Protein AF-A0A1Y3PNV9-F1 (afdb_monomer_lite)

Organism: NCBI:txid230954

InterPro domains:
  IPR009908 Methylamine utilisation protein, MauE [PF07291] (5-130)

pLDDT: mean 83.48, std 12.02, range [51.0, 96.56]

Sequence (138 aa):
MGDDMTLIALALKVILAVYYCKNAARKTRQIYQYYNTIVEYGVFAKKATYFSALLITLEYMIAITLVLHYHDVLYLLIGMLLHFIYLTMQVIGSGKSVNPSCNCFEHSLPKTISLKSILIQLILLFFLITLYGISIRL

Secondary structure (DSSP, 8-state):
-HHHHHHHHHHHHHHHHHHHHHHHHHHHHTHHHHHHHHHHT-TTGGGHHHHHHHHHHHHHHHHHHHHH-S-HHHHHHHHHHHHHHHHHHHHHHTT-----SS-TTTTTS-SS--HHHHHHHHHHHHHHHHHHHHHTT-

Radius of gyration: 15.72 Å; chains: 1; bounding box: 42×27×43 Å

Structure (mmCIF, N/CA/C/O backbone):
data_AF-A0A1Y3PNV9-F1
#
_entry.id   AF-A0A1Y3PNV9-F1
#
loop_
_atom_site.group_PDB
_atom_site.id
_atom_site.type_symbol
_atom_site.label_atom_id
_atom_site.label_alt_id
_atom_site.label_comp_id
_atom_site.label_asym_id
_atom_site.label_entity_id
_atom_site.label_seq_id
_atom_site.pdbx_PDB_ins_code
_atom_site.Cartn_x
_atom_site.Cartn_y
_atom_site.Cartn_z
_atom_site.occupancy
_atom_site.B_iso_or_equiv
_atom_site.auth_seq_id
_atom_site.auth_comp_id
_atom_site.auth_asym_id
_atom_site.auth_atom_id
_atom_site.pdbx_PDB_model_num
ATOM 1 N N . MET A 1 1 ? 21.764 3.720 -23.188 1.00 52.19 1 MET A N 1
ATOM 2 C CA . MET A 1 1 ? 20.967 4.555 -22.260 1.00 52.19 1 MET A CA 1
ATOM 3 C C . MET A 1 1 ? 19.556 3.999 -22.011 1.00 52.19 1 MET A C 1
ATOM 5 O O . MET A 1 1 ? 18.987 4.349 -20.989 1.00 52.19 1 MET A O 1
ATOM 9 N N . GLY A 1 2 ? 19.000 3.133 -22.881 1.00 61.34 2 GLY A N 1
ATOM 10 C CA . GLY A 1 2 ? 17.677 2.506 -22.680 1.00 61.34 2 GLY A CA 1
ATOM 11 C C . GLY A 1 2 ? 17.651 1.300 -21.723 1.00 61.34 2 GLY A C 1
ATOM 12 O O . GLY A 1 2 ? 16.712 1.166 -20.940 1.00 61.34 2 GLY A O 1
ATOM 13 N N . ASP A 1 3 ? 18.694 0.465 -21.707 1.00 67.19 3 ASP A N 1
ATOM 14 C CA . ASP A 1 3 ? 18.687 -0.778 -20.912 1.00 67.19 3 ASP A CA 1
ATOM 15 C C . ASP A 1 3 ? 18.785 -0.526 -19.398 1.00 67.19 3 ASP A C 1
ATOM 17 O O . ASP A 1 3 ? 18.034 -1.113 -18.618 1.00 67.19 3 ASP A O 1
ATOM 21 N N . ASP A 1 4 ? 19.632 0.420 -18.976 1.00 75.12 4 ASP A N 1
ATOM 22 C CA . ASP A 1 4 ? 19.800 0.775 -17.558 1.00 75.12 4 ASP A CA 1
ATOM 23 C C . ASP A 1 4 ? 18.506 1.337 -16.951 1.00 75.12 4 ASP A C 1
ATOM 25 O O . ASP A 1 4 ? 18.124 1.001 -15.830 1.00 75.12 4 ASP A O 1
ATOM 29 N N . MET A 1 5 ? 17.789 2.170 -17.712 1.00 77.06 5 MET A N 1
ATOM 30 C CA . MET A 1 5 ? 16.532 2.776 -17.271 1.00 77.06 5 MET A CA 1
ATOM 31 C C . MET A 1 5 ? 15.416 1.731 -17.142 1.00 77.06 5 MET A C 1
ATOM 33 O O . MET A 1 5 ? 14.609 1.797 -16.213 1.00 77.06 5 MET A O 1
ATOM 37 N N . THR A 1 6 ? 15.424 0.720 -18.012 1.00 82.31 6 THR A N 1
ATOM 38 C CA . THR A 1 6 ? 14.501 -0.422 -17.954 1.00 82.31 6 THR A CA 1
ATOM 39 C C . THR A 1 6 ? 14.774 -1.296 -16.726 1.00 82.31 6 THR A C 1
ATOM 41 O O . THR A 1 6 ? 13.844 -1.660 -16.002 1.00 82.31 6 THR A O 1
ATOM 44 N N . LEU A 1 7 ? 16.049 -1.571 -16.429 1.00 85.50 7 LEU A N 1
ATOM 45 C CA . LEU A 1 7 ? 16.473 -2.308 -15.233 1.00 85.50 7 LEU A CA 1
ATOM 46 C C . LEU A 1 7 ? 16.069 -1.593 -13.937 1.00 85.50 7 LEU A C 1
ATOM 48 O O . LEU A 1 7 ? 15.532 -2.228 -13.026 1.00 85.50 7 LEU A O 1
ATOM 52 N N . ILE A 1 8 ? 16.270 -0.274 -13.863 1.00 87.25 8 ILE A N 1
ATOM 53 C CA . ILE A 1 8 ? 15.865 0.538 -12.705 1.00 87.25 8 ILE A CA 1
ATOM 54 C C . ILE A 1 8 ? 14.342 0.505 -12.524 1.00 87.25 8 ILE A C 1
ATOM 56 O O . ILE A 1 8 ? 13.859 0.307 -11.405 1.00 87.25 8 ILE A O 1
ATOM 60 N N . ALA A 1 9 ? 13.576 0.659 -13.608 1.00 87.44 9 ALA A N 1
ATOM 61 C CA . ALA A 1 9 ? 12.116 0.615 -13.559 1.00 87.44 9 ALA A CA 1
ATOM 62 C C . ALA A 1 9 ? 11.602 -0.752 -13.085 1.00 87.44 9 ALA A C 1
ATOM 64 O O . ALA A 1 9 ? 10.716 -0.816 -12.230 1.00 87.44 9 ALA A O 1
ATOM 65 N N . LEU A 1 10 ? 12.192 -1.842 -13.583 1.00 88.81 10 LEU A N 1
ATOM 66 C CA . LEU A 1 10 ? 11.848 -3.201 -13.173 1.00 88.81 10 LEU A CA 1
ATOM 67 C C . LEU A 1 10 ? 12.166 -3.440 -11.692 1.00 88.81 10 LEU A C 1
ATOM 69 O O . LEU A 1 10 ? 11.317 -3.943 -10.953 1.00 88.81 10 LEU A O 1
ATOM 73 N N . ALA A 1 11 ? 13.354 -3.039 -11.234 1.00 90.25 11 ALA A N 1
ATOM 74 C CA . ALA A 1 11 ? 13.736 -3.154 -9.830 1.00 90.25 11 ALA A CA 1
ATOM 75 C C . ALA A 1 11 ? 12.757 -2.389 -8.925 1.00 90.25 11 ALA A C 1
ATOM 77 O O . ALA A 1 11 ? 12.291 -2.924 -7.916 1.00 90.25 11 ALA A O 1
ATOM 78 N N . LEU A 1 12 ? 12.376 -1.170 -9.317 1.00 91.06 12 LEU A N 1
ATOM 79 C CA . LEU A 1 12 ? 11.409 -0.366 -8.575 1.00 91.06 12 LEU A CA 1
ATOM 80 C C . LEU A 1 12 ? 10.008 -1.003 -8.567 1.00 91.06 12 LEU A C 1
ATOM 82 O O . LEU A 1 12 ? 9.383 -1.051 -7.504 1.00 91.06 12 LEU A O 1
ATOM 86 N N . LYS A 1 13 ? 9.539 -1.553 -9.701 1.00 91.81 13 LYS A N 1
ATOM 87 C CA . LYS A 1 13 ? 8.279 -2.323 -9.788 1.00 91.81 13 LYS A CA 1
ATOM 88 C C . LYS A 1 13 ? 8.270 -3.473 -8.785 1.00 91.81 13 LYS A C 1
ATOM 90 O O . LYS A 1 13 ? 7.313 -3.608 -8.025 1.00 91.81 13 LYS A O 1
ATOM 95 N N . VAL A 1 14 ? 9.347 -4.257 -8.735 1.00 92.75 14 VAL A N 1
ATOM 96 C CA . VAL A 1 14 ? 9.475 -5.397 -7.814 1.00 92.75 14 VAL A CA 1
ATOM 97 C C . VAL A 1 14 ? 9.482 -4.934 -6.356 1.00 92.75 14 VAL A C 1
ATOM 99 O O . VAL A 1 14 ? 8.745 -5.489 -5.540 1.00 92.75 14 VAL A O 1
ATOM 102 N N . ILE A 1 15 ? 10.254 -3.897 -6.018 1.00 94.00 15 ILE A N 1
ATOM 103 C CA . ILE A 1 15 ? 10.320 -3.358 -4.649 1.00 94.00 15 ILE A CA 1
ATOM 104 C C . ILE A 1 15 ? 8.939 -2.882 -4.184 1.00 94.00 15 ILE A C 1
ATOM 106 O O . ILE A 1 15 ? 8.504 -3.235 -3.083 1.00 94.00 15 ILE A O 1
ATOM 110 N N . LEU A 1 16 ? 8.227 -2.123 -5.020 1.00 94.31 16 LEU A N 1
ATOM 111 C CA . LEU A 1 16 ? 6.883 -1.645 -4.701 1.00 94.31 16 LEU A CA 1
ATOM 112 C C . LEU A 1 16 ? 5.881 -2.799 -4.606 1.00 94.31 16 LEU A C 1
ATOM 114 O O . LEU A 1 16 ? 5.103 -2.848 -3.655 1.00 94.31 16 LEU A O 1
ATOM 118 N N . ALA A 1 17 ? 5.921 -3.765 -5.525 1.00 94.56 17 ALA A N 1
ATOM 119 C CA . ALA A 1 17 ? 5.034 -4.924 -5.481 1.00 94.56 17 ALA A CA 1
ATOM 120 C C . ALA A 1 17 ? 5.220 -5.729 -4.185 1.00 94.56 17 ALA A C 1
ATOM 122 O O . ALA A 1 17 ? 4.241 -6.070 -3.515 1.00 94.56 17 ALA A O 1
ATOM 123 N N . VAL A 1 18 ? 6.471 -5.966 -3.779 1.00 95.19 18 VAL A N 1
ATOM 124 C CA . VAL A 1 18 ? 6.796 -6.617 -2.502 1.00 95.19 18 VAL A CA 1
ATOM 125 C C . VAL A 1 18 ? 6.305 -5.779 -1.323 1.00 95.19 18 VAL A C 1
ATOM 127 O O . VAL A 1 18 ? 5.734 -6.338 -0.385 1.00 95.19 18 VAL A O 1
ATOM 130 N N . TYR A 1 19 ? 6.475 -4.454 -1.363 1.00 94.25 19 TYR A N 1
ATOM 131 C CA . TYR A 1 19 ? 5.983 -3.553 -0.322 1.00 94.25 19 TYR A CA 1
ATOM 132 C C . TYR A 1 19 ? 4.463 -3.673 -0.131 1.00 94.25 19 TYR A C 1
ATOM 134 O O . TYR A 1 19 ? 4.011 -3.967 0.982 1.00 94.25 19 TYR A O 1
ATOM 142 N N . TYR A 1 20 ? 3.675 -3.509 -1.201 1.00 94.69 20 TYR A N 1
ATOM 143 C CA . TYR A 1 20 ? 2.212 -3.584 -1.126 1.00 94.69 20 TYR A CA 1
ATOM 144 C C . TYR A 1 20 ? 1.736 -4.984 -0.739 1.00 94.69 20 TYR A C 1
ATOM 146 O O . TYR A 1 20 ? 0.886 -5.116 0.140 1.00 94.69 20 TYR A O 1
ATOM 154 N N . CYS A 1 21 ? 2.334 -6.036 -1.305 1.00 94.94 21 CYS A N 1
ATOM 155 C CA . CYS A 1 21 ? 1.989 -7.416 -0.969 1.00 94.94 21 CYS A CA 1
ATOM 156 C C . CYS A 1 21 ? 2.282 -7.732 0.506 1.00 94.94 21 CYS A C 1
ATOM 158 O O . CYS A 1 21 ? 1.438 -8.296 1.206 1.00 94.94 21 CYS A O 1
ATOM 160 N N . LYS A 1 22 ? 3.444 -7.313 1.026 1.00 93.25 22 LYS A N 1
ATOM 161 C CA . LYS A 1 22 ? 3.805 -7.500 2.439 1.00 93.25 22 LYS A CA 1
ATOM 162 C C . LYS A 1 22 ? 2.866 -6.725 3.364 1.00 93.25 22 LYS A C 1
ATOM 164 O O . LYS A 1 22 ? 2.480 -7.252 4.411 1.00 93.25 22 LYS A O 1
ATOM 169 N N . ASN A 1 23 ? 2.479 -5.503 2.993 1.00 91.06 23 ASN A N 1
ATOM 170 C CA . ASN A 1 23 ? 1.540 -4.709 3.785 1.00 91.06 23 ASN A CA 1
ATOM 171 C C . ASN A 1 23 ? 0.138 -5.341 3.806 1.00 91.06 23 ASN A C 1
ATOM 173 O O . ASN A 1 23 ? -0.429 -5.522 4.888 1.00 91.06 23 ASN A O 1
ATOM 177 N N . ALA A 1 24 ? -0.365 -5.765 2.645 1.00 93.44 24 ALA A N 1
ATOM 178 C CA . ALA A 1 24 ? -1.654 -6.436 2.506 1.00 93.44 24 ALA A CA 1
ATOM 179 C C . ALA A 1 24 ? -1.684 -7.775 3.259 1.00 93.44 24 ALA A C 1
ATOM 181 O O . ALA A 1 24 ? -2.627 -8.060 4.002 1.00 93.44 24 ALA A O 1
ATOM 182 N N . ALA A 1 25 ? -0.613 -8.569 3.162 1.00 93.88 25 ALA A N 1
ATOM 183 C CA . ALA A 1 25 ? -0.475 -9.828 3.890 1.00 93.88 25 ALA A CA 1
ATOM 184 C C . ALA A 1 25 ? -0.465 -9.617 5.408 1.00 93.88 25 ALA A C 1
ATOM 186 O O . ALA A 1 25 ? -1.110 -10.374 6.137 1.00 93.88 25 ALA A O 1
ATOM 187 N N . ARG A 1 26 ? 0.213 -8.571 5.902 1.00 91.12 26 ARG A N 1
ATOM 188 C CA . ARG A 1 26 ? 0.178 -8.211 7.328 1.00 91.12 26 ARG A CA 1
ATOM 189 C C . ARG A 1 26 ? -1.244 -7.870 7.777 1.00 91.12 26 ARG A C 1
ATOM 191 O O . ARG A 1 26 ? -1.695 -8.410 8.784 1.00 91.12 26 ARG A O 1
ATOM 198 N N . LYS A 1 27 ? -1.961 -7.035 7.019 1.00 91.31 27 LYS A N 1
ATOM 199 C CA . LYS A 1 27 ? -3.359 -6.668 7.314 1.00 91.31 27 LYS A CA 1
ATOM 200 C C . LYS A 1 27 ? -4.297 -7.867 7.276 1.00 91.31 27 LYS A C 1
ATOM 202 O O . LYS A 1 27 ? -5.156 -7.981 8.137 1.00 91.31 27 LYS A O 1
ATOM 207 N N . THR A 1 28 ? -4.090 -8.787 6.340 1.00 92.75 28 THR A N 1
ATOM 208 C CA . THR A 1 28 ? -4.881 -10.020 6.228 1.00 92.75 28 THR A CA 1
ATOM 209 C C . THR A 1 28 ? -4.645 -10.946 7.422 1.00 92.75 28 THR A C 1
ATOM 211 O O . THR A 1 28 ? -5.598 -11.432 8.024 1.00 92.75 28 THR A O 1
ATOM 214 N N . ARG A 1 29 ? -3.383 -11.149 7.832 1.00 91.56 29 ARG A N 1
ATOM 215 C CA . ARG A 1 29 ? -3.040 -11.963 9.017 1.00 91.56 29 ARG A CA 1
ATOM 216 C C . ARG A 1 29 ? -3.586 -11.373 10.317 1.00 91.56 29 ARG A C 1
ATOM 218 O O . ARG A 1 29 ? -3.893 -12.113 11.242 1.00 91.56 29 ARG A O 1
ATOM 225 N N . GLN A 1 30 ? -3.694 -10.051 10.387 1.00 89.12 30 GLN A N 1
ATOM 226 C CA . GLN A 1 30 ? -4.162 -9.308 11.556 1.00 89.12 30 GLN A CA 1
ATOM 227 C C . GLN A 1 30 ? -5.493 -8.597 11.271 1.00 89.12 30 GLN A C 1
ATOM 229 O O . GLN A 1 30 ? -5.706 -7.460 11.698 1.00 89.12 30 GLN A O 1
ATOM 234 N N . ILE A 1 31 ? -6.404 -9.264 10.551 1.00 89.00 31 ILE A N 1
ATOM 235 C CA . ILE A 1 31 ? -7.627 -8.639 10.024 1.00 89.00 31 ILE A CA 1
ATOM 236 C C . ILE A 1 31 ? -8.512 -8.037 11.115 1.00 89.00 31 ILE A C 1
ATOM 238 O O . ILE A 1 31 ? -9.041 -6.944 10.939 1.00 89.00 31 ILE A O 1
ATOM 242 N N . TYR A 1 32 ? -8.614 -8.698 12.269 1.00 87.81 32 TYR A N 1
ATOM 243 C CA . TYR A 1 32 ? -9.390 -8.205 13.407 1.00 87.81 32 TYR A CA 1
ATOM 244 C C . TYR A 1 32 ? -8.824 -6.889 13.965 1.00 87.81 32 TYR A C 1
ATOM 246 O O . TYR A 1 32 ? -9.561 -5.936 14.210 1.00 87.81 32 TYR A O 1
ATOM 254 N N . GLN A 1 33 ? -7.498 -6.798 14.102 1.00 85.38 33 GLN A N 1
ATOM 255 C CA . GLN A 1 33 ? -6.822 -5.584 14.571 1.00 85.38 33 GLN A CA 1
ATOM 256 C C . GLN A 1 33 ? -6.935 -4.458 13.538 1.00 85.38 33 GLN A C 1
ATOM 258 O O . GLN A 1 33 ? -7.141 -3.298 13.899 1.00 85.38 33 GLN A O 1
ATOM 263 N N . TYR A 1 34 ? -6.833 -4.796 12.250 1.00 87.81 34 TYR A N 1
ATOM 264 C CA . TYR A 1 34 ? -7.011 -3.835 11.168 1.00 87.81 34 TYR A CA 1
ATOM 265 C C . TYR A 1 34 ? -8.437 -3.276 11.142 1.00 87.81 34 TYR A C 1
ATOM 267 O O . TYR A 1 34 ? -8.614 -2.061 11.101 1.00 87.81 34 TYR A O 1
ATOM 275 N N . TYR A 1 35 ? -9.443 -4.145 11.255 1.00 88.81 35 TYR A N 1
ATOM 276 C CA . TYR A 1 35 ? -10.848 -3.763 11.379 1.00 88.81 35 TYR A CA 1
ATOM 277 C C . TYR A 1 35 ? -11.082 -2.811 12.557 1.00 88.81 35 TYR A C 1
ATOM 279 O O . TYR A 1 35 ? -11.632 -1.728 12.355 1.00 88.81 35 TYR A O 1
ATOM 287 N N . ASN A 1 36 ? -10.596 -3.152 13.755 1.00 85.56 36 ASN A N 1
ATOM 288 C CA . ASN A 1 36 ? -10.741 -2.290 14.933 1.00 85.56 36 ASN A CA 1
ATOM 289 C C . ASN A 1 36 ? -10.084 -0.923 14.719 1.00 85.56 36 ASN A C 1
ATOM 291 O O . ASN A 1 36 ? -10.678 0.099 15.046 1.00 85.56 36 ASN A O 1
ATOM 295 N N . THR A 1 37 ? -8.915 -0.889 14.073 1.00 83.62 37 THR A N 1
ATOM 296 C CA . THR A 1 37 ? -8.249 0.374 13.724 1.00 83.62 37 THR A CA 1
ATOM 297 C C . THR A 1 37 ? -9.133 1.222 12.799 1.00 83.62 37 THR A C 1
ATOM 299 O O . THR A 1 37 ? -9.282 2.419 13.023 1.00 83.62 37 THR A O 1
ATOM 302 N N . ILE A 1 38 ? -9.780 0.628 11.789 1.00 86.00 38 ILE A N 1
ATOM 303 C CA . ILE A 1 38 ? -10.708 1.364 10.908 1.00 86.00 38 ILE A CA 1
ATOM 304 C C . ILE A 1 38 ? -11.930 1.885 11.675 1.00 86.00 38 ILE A C 1
ATOM 306 O O . ILE A 1 38 ? -12.367 3.013 11.428 1.00 86.00 38 ILE A O 1
ATOM 310 N N . VAL A 1 39 ? -12.475 1.093 12.601 1.00 86.56 39 VAL A N 1
ATOM 311 C CA . VAL A 1 39 ? -13.594 1.513 13.458 1.00 86.56 39 VAL A CA 1
ATOM 312 C C . VAL A 1 39 ? -13.200 2.711 14.321 1.00 86.56 39 VAL A C 1
ATOM 314 O O . VAL A 1 39 ? -13.940 3.694 14.356 1.00 86.56 39 VAL A O 1
ATOM 317 N N . GLU A 1 40 ? -12.029 2.671 14.956 1.00 80.06 40 GLU A N 1
ATOM 318 C CA . GLU A 1 40 ? -11.526 3.747 15.821 1.00 80.06 40 GLU A CA 1
ATOM 319 C C . GLU A 1 40 ? -11.260 5.054 15.057 1.00 80.06 40 GLU A C 1
ATOM 321 O O . GLU A 1 40 ? -11.495 6.142 15.585 1.00 80.06 40 GLU A O 1
ATOM 326 N N . TYR A 1 41 ? -10.857 4.973 13.784 1.00 77.12 41 TYR A N 1
ATOM 327 C CA . TYR A 1 41 ? -10.744 6.144 12.905 1.00 77.12 41 TYR A CA 1
ATOM 328 C C . TYR A 1 41 ? -12.108 6.810 12.610 1.00 77.12 41 TYR A C 1
ATOM 330 O O . TYR A 1 41 ? -12.159 7.962 12.176 1.00 77.12 41 TYR A O 1
ATOM 338 N N . GLY A 1 42 ? -13.231 6.127 12.856 1.00 72.56 42 GLY A N 1
ATOM 339 C CA . GLY A 1 42 ? -14.582 6.701 12.909 1.00 72.56 42 GLY A CA 1
ATOM 340 C C . GLY A 1 42 ? -15.236 7.051 11.566 1.00 72.56 42 GLY A C 1
ATOM 341 O O . GLY A 1 42 ? -16.460 7.129 11.503 1.00 72.56 42 GLY A O 1
ATOM 342 N N . VAL A 1 43 ? -14.470 7.204 10.479 1.00 68.00 43 VAL A N 1
ATOM 343 C CA . VAL A 1 43 ? -14.989 7.628 9.158 1.00 68.00 43 VAL A CA 1
ATOM 344 C C . VAL A 1 43 ? -15.948 6.596 8.547 1.00 68.00 43 VAL A C 1
ATOM 346 O O . VAL A 1 43 ? -16.895 6.956 7.853 1.00 68.00 43 VAL A O 1
ATOM 349 N N . PHE A 1 44 ? -15.753 5.307 8.852 1.00 76.31 44 PHE A N 1
ATOM 350 C CA . PHE A 1 44 ? -16.529 4.207 8.266 1.00 76.31 44 PHE A CA 1
ATOM 351 C C . PHE A 1 44 ? -16.928 3.126 9.276 1.00 76.31 44 PHE A C 1
ATOM 353 O O . PHE A 1 44 ? -17.108 1.976 8.888 1.00 76.31 44 PHE A O 1
ATOM 360 N N . ALA A 1 45 ? -17.115 3.467 10.556 1.00 76.19 45 ALA A N 1
ATOM 361 C CA . ALA A 1 45 ? -17.354 2.486 11.626 1.00 76.19 45 ALA A CA 1
ATOM 362 C C . ALA A 1 45 ? -18.464 1.457 11.302 1.00 76.19 45 ALA A C 1
ATOM 364 O O . ALA A 1 45 ? -18.270 0.261 11.492 1.00 76.19 45 ALA A O 1
ATOM 365 N N . LYS A 1 46 ? -19.591 1.890 10.714 1.00 82.50 46 LYS A N 1
ATOM 366 C CA . LYS A 1 46 ? -20.711 0.999 10.330 1.00 82.50 46 LYS A CA 1
ATOM 367 C C . LYS A 1 46 ? -20.411 0.065 9.149 1.00 82.50 46 LYS A C 1
ATOM 369 O O . LYS A 1 46 ? -21.113 -0.922 8.963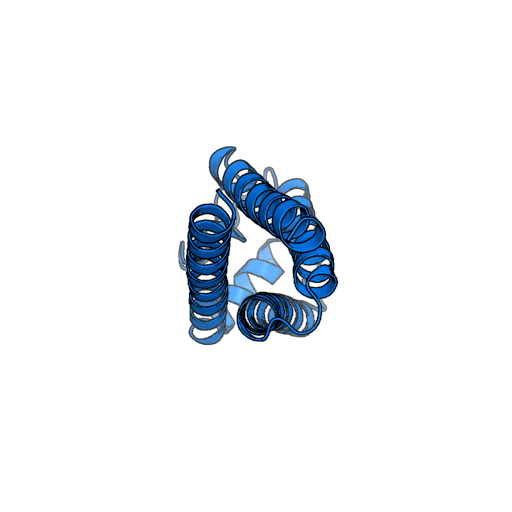 1.00 82.50 46 LYS A O 1
ATOM 374 N N . LYS A 1 47 ? -19.416 0.391 8.321 1.00 87.94 47 LYS A N 1
ATOM 375 C CA . LYS A 1 47 ? -19.023 -0.369 7.120 1.00 87.94 47 LYS A CA 1
ATOM 376 C C . LYS A 1 47 ? -17.568 -0.839 7.189 1.00 87.94 47 LYS A C 1
ATOM 378 O O . LYS A 1 47 ? -16.991 -1.183 6.158 1.00 87.94 47 LYS A O 1
ATOM 383 N N . ALA A 1 48 ? -16.979 -0.867 8.385 1.00 86.31 48 ALA A N 1
ATOM 384 C CA . ALA A 1 48 ? -15.554 -1.106 8.566 1.00 86.31 48 ALA A CA 1
ATOM 385 C C . ALA A 1 48 ? -15.118 -2.465 8.005 1.00 86.31 48 ALA A C 1
ATOM 387 O O . ALA A 1 48 ? -14.049 -2.543 7.422 1.00 86.31 48 ALA A O 1
ATOM 388 N N . THR A 1 49 ? -15.965 -3.500 8.051 1.00 89.00 49 THR A N 1
ATOM 389 C CA . THR A 1 49 ? -15.667 -4.819 7.463 1.00 89.00 49 THR A CA 1
ATOM 390 C C . THR A 1 49 ? -15.425 -4.736 5.955 1.00 89.00 49 THR A C 1
ATOM 392 O O . THR A 1 49 ? -14.379 -5.162 5.468 1.00 89.00 49 THR A O 1
ATOM 395 N N . TYR A 1 50 ? -16.366 -4.137 5.218 1.00 89.88 50 TYR A N 1
ATOM 396 C CA . TYR A 1 50 ? -16.253 -3.959 3.769 1.00 89.88 50 TYR A CA 1
ATOM 397 C C . TYR A 1 50 ? -15.093 -3.038 3.413 1.00 89.88 50 TYR A C 1
ATOM 399 O O . TYR A 1 50 ? -14.380 -3.283 2.446 1.00 89.88 50 TYR A O 1
ATOM 407 N N . PHE A 1 51 ? -14.883 -1.996 4.214 1.00 90.50 51 PHE A N 1
ATOM 408 C CA . PHE A 1 51 ? -13.822 -1.030 3.983 1.00 90.50 51 PHE A CA 1
ATOM 409 C C . PHE A 1 51 ? -12.432 -1.633 4.226 1.00 90.50 51 PHE A C 1
ATOM 411 O O . PHE A 1 51 ? -11.531 -1.446 3.414 1.00 90.50 51 PHE A O 1
ATOM 418 N N . SER A 1 52 ? -12.264 -2.429 5.286 1.00 90.19 52 SER A N 1
ATOM 419 C CA . SER A 1 52 ? -11.040 -3.190 5.548 1.00 90.19 52 SER A CA 1
ATOM 420 C C . SER A 1 52 ? -10.723 -4.145 4.405 1.00 90.19 52 SER A C 1
ATOM 422 O O . SER A 1 52 ? -9.593 -4.151 3.919 1.00 90.19 52 SER A O 1
ATOM 424 N N . ALA A 1 53 ? -11.714 -4.923 3.958 1.00 93.06 53 ALA A N 1
ATOM 425 C CA . ALA A 1 53 ? -11.543 -5.847 2.843 1.00 93.06 53 ALA A CA 1
ATOM 426 C C . ALA A 1 53 ? -11.160 -5.099 1.558 1.00 93.06 53 ALA A C 1
ATOM 428 O O . ALA A 1 53 ? -10.151 -5.434 0.946 1.00 93.06 53 ALA A O 1
ATOM 429 N N . LEU A 1 54 ? -11.891 -4.033 1.214 1.00 94.06 54 LEU A N 1
ATOM 430 C CA . LEU A 1 54 ? -11.622 -3.206 0.038 1.00 94.06 54 LEU A CA 1
ATOM 431 C C . LEU A 1 54 ? -10.186 -2.670 0.037 1.00 94.06 54 LEU A C 1
ATOM 433 O O . LEU A 1 54 ? -9.483 -2.827 -0.955 1.00 94.06 54 LEU A O 1
ATOM 437 N N . LEU A 1 55 ? -9.723 -2.078 1.140 1.00 93.50 55 LEU A N 1
ATOM 438 C CA . LEU A 1 55 ? -8.375 -1.506 1.210 1.00 93.50 55 LEU A CA 1
ATOM 439 C C . LEU A 1 55 ? -7.273 -2.559 1.055 1.00 93.50 55 LEU A C 1
ATOM 441 O O . LEU A 1 55 ? -6.276 -2.304 0.383 1.00 93.50 55 LEU A O 1
ATOM 445 N N . ILE A 1 56 ? -7.457 -3.745 1.639 1.00 94.81 56 ILE A N 1
ATOM 446 C CA . ILE A 1 56 ? -6.528 -4.870 1.463 1.00 94.81 56 ILE A CA 1
ATOM 447 C C . ILE A 1 56 ? -6.533 -5.342 0.006 1.00 94.81 56 ILE A C 1
ATOM 449 O O . ILE A 1 56 ? -5.470 -5.573 -0.571 1.00 94.81 56 ILE A O 1
ATOM 453 N N . THR A 1 57 ? -7.713 -5.460 -0.606 1.00 96.56 57 THR A N 1
ATOM 454 C CA . THR A 1 57 ? -7.844 -5.853 -2.011 1.00 96.56 57 THR A CA 1
ATOM 455 C C . THR A 1 57 ? -7.158 -4.852 -2.933 1.00 96.56 57 THR A C 1
ATOM 457 O O . THR A 1 57 ? -6.412 -5.276 -3.811 1.00 96.56 57 THR A O 1
ATOM 460 N N . LEU A 1 58 ? -7.333 -3.545 -2.716 1.00 95.81 58 LEU A N 1
ATOM 461 C CA . LEU A 1 58 ? -6.659 -2.513 -3.509 1.00 95.81 58 LEU A CA 1
ATOM 462 C C . LEU A 1 58 ? -5.128 -2.630 -3.408 1.00 95.81 58 LEU A C 1
ATOM 464 O O . LEU A 1 58 ? -4.452 -2.531 -4.427 1.00 95.81 58 LEU A O 1
ATOM 468 N N . GLU A 1 59 ? -4.569 -2.920 -2.228 1.00 95.25 59 GLU A N 1
ATOM 469 C CA . GLU A 1 59 ? -3.122 -3.158 -2.086 1.00 95.25 59 GLU A CA 1
ATOM 470 C C . GLU A 1 59 ? -2.638 -4.391 -2.857 1.00 95.25 59 GLU A C 1
ATOM 472 O O . GLU A 1 59 ? -1.623 -4.320 -3.554 1.00 95.25 59 GLU A O 1
ATOM 477 N N . TYR A 1 60 ? -3.367 -5.507 -2.783 1.00 96.06 60 TYR A N 1
ATOM 478 C CA . TYR A 1 60 ? -3.044 -6.684 -3.592 1.00 96.06 60 TYR A CA 1
ATOM 479 C C . TYR A 1 60 ? -3.160 -6.396 -5.090 1.00 96.06 60 TYR A C 1
ATOM 481 O O . TYR A 1 60 ? -2.297 -6.823 -5.854 1.00 96.06 60 TYR A O 1
ATOM 489 N N . MET A 1 61 ? -4.175 -5.641 -5.516 1.00 95.12 61 MET A N 1
ATOM 490 C CA . MET A 1 61 ? -4.327 -5.253 -6.917 1.00 95.12 61 MET A CA 1
ATOM 491 C C . MET A 1 61 ? -3.157 -4.393 -7.399 1.00 95.12 61 MET A C 1
ATOM 493 O O . MET A 1 61 ? -2.665 -4.638 -8.498 1.00 95.12 61 MET A O 1
ATOM 497 N N . ILE A 1 62 ? -2.658 -3.447 -6.593 1.00 94.62 62 ILE A N 1
ATOM 498 C CA . ILE A 1 62 ? -1.453 -2.668 -6.935 1.00 94.62 62 ILE A CA 1
ATOM 499 C C . ILE A 1 62 ? -0.248 -3.602 -7.091 1.00 94.62 62 ILE A C 1
ATOM 501 O O . ILE A 1 62 ? 0.461 -3.528 -8.091 1.00 94.62 62 ILE A O 1
ATOM 505 N N . ALA A 1 63 ? -0.039 -4.527 -6.149 1.00 94.69 63 ALA A N 1
ATOM 506 C CA . ALA A 1 63 ? 1.079 -5.466 -6.219 1.00 94.69 63 ALA A CA 1
ATOM 507 C C . ALA A 1 63 ? 1.022 -6.356 -7.473 1.00 94.69 63 ALA A C 1
ATOM 509 O O . ALA A 1 63 ? 2.031 -6.535 -8.150 1.00 94.69 63 ALA A O 1
ATOM 510 N N . ILE A 1 64 ? -0.158 -6.883 -7.806 1.00 93.31 64 ILE A N 1
ATOM 511 C CA . ILE A 1 64 ? -0.369 -7.739 -8.980 1.00 93.31 64 ILE A CA 1
ATOM 512 C C . ILE A 1 64 ? -0.185 -6.941 -10.277 1.00 93.31 64 ILE A C 1
ATOM 514 O O . ILE A 1 64 ? 0.498 -7.402 -11.192 1.00 93.31 64 ILE A O 1
ATOM 518 N N . THR A 1 65 ? -0.759 -5.738 -10.360 1.00 92.50 65 THR A N 1
ATOM 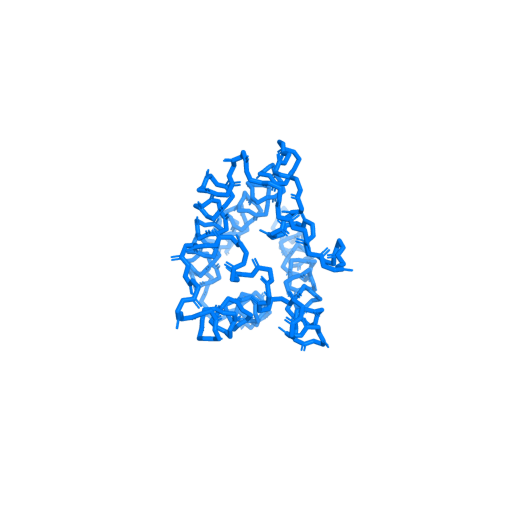519 C CA . THR A 1 65 ? -0.681 -4.900 -11.571 1.00 92.50 65 THR A CA 1
ATOM 520 C C . THR A 1 65 ? 0.734 -4.389 -11.838 1.00 92.50 65 THR A C 1
ATOM 522 O O . THR A 1 65 ? 1.128 -4.315 -12.999 1.00 92.50 65 THR A O 1
ATOM 525 N N . LEU A 1 66 ? 1.536 -4.135 -10.795 1.00 91.44 66 LEU A N 1
ATOM 526 C CA . LEU A 1 66 ? 2.965 -3.820 -10.929 1.00 91.44 66 LEU A CA 1
ATOM 527 C C . LEU A 1 66 ? 3.785 -4.975 -11.531 1.00 91.44 66 LEU A C 1
ATOM 529 O O . LEU A 1 66 ? 4.763 -4.719 -12.229 1.00 91.44 66 LEU A O 1
ATOM 533 N N . VAL A 1 67 ? 3.405 -6.233 -11.278 1.00 89.06 67 VAL A N 1
ATOM 534 C CA . VAL A 1 67 ? 4.133 -7.418 -11.771 1.00 89.06 67 VAL A CA 1
ATOM 535 C C . VAL A 1 67 ? 3.677 -7.823 -13.172 1.00 89.06 67 VAL A C 1
ATOM 537 O O . VAL A 1 67 ? 4.511 -8.109 -14.028 1.00 89.06 67 VAL A O 1
ATOM 540 N N . LEU A 1 68 ? 2.365 -7.839 -13.424 1.00 84.44 68 LEU A N 1
ATOM 541 C CA . LEU A 1 68 ? 1.795 -8.392 -14.658 1.00 84.44 68 LEU A CA 1
ATOM 542 C C . LEU A 1 68 ? 1.956 -7.502 -15.901 1.00 84.44 68 LEU A C 1
ATOM 544 O O . LEU A 1 68 ? 1.625 -7.961 -16.988 1.00 84.44 68 LEU A O 1
ATOM 548 N N . HIS A 1 69 ? 2.444 -6.261 -15.771 1.00 70.69 69 HIS A N 1
ATOM 549 C CA . HIS A 1 69 ? 2.712 -5.340 -16.896 1.00 70.69 69 HIS A CA 1
ATOM 550 C C . HIS A 1 69 ? 1.527 -5.110 -17.862 1.00 70.69 69 HIS A C 1
ATOM 552 O O . HIS A 1 69 ? 1.717 -4.625 -18.970 1.00 70.69 69 HIS A O 1
ATOM 558 N N . TYR A 1 70 ? 0.296 -5.452 -17.466 1.00 67.44 70 TYR A N 1
ATOM 559 C CA . TYR A 1 70 ? -0.828 -5.525 -18.404 1.00 67.44 70 TYR A CA 1
ATOM 560 C C . TYR A 1 70 ? -1.376 -4.138 -18.772 1.00 67.44 70 TYR A C 1
ATOM 562 O O . TYR A 1 70 ? -1.646 -3.859 -19.933 1.00 67.44 70 TYR A O 1
ATOM 570 N N . HIS A 1 71 ? -1.508 -3.247 -17.785 1.00 77.94 71 HIS A N 1
ATOM 571 C CA . HIS A 1 71 ? -1.892 -1.851 -17.991 1.00 77.94 71 HIS A CA 1
ATOM 572 C C . HIS A 1 71 ? -1.271 -0.979 -16.903 1.00 77.94 71 HIS A C 1
ATOM 574 O O . HIS A 1 71 ? -1.761 -0.945 -15.772 1.00 77.94 71 HIS A O 1
ATOM 580 N N . ASP A 1 72 ? -0.224 -0.232 -17.252 1.00 81.75 72 ASP A N 1
ATOM 581 C CA . ASP A 1 72 ? 0.499 0.612 -16.293 1.00 81.75 72 ASP A CA 1
ATOM 582 C C . ASP A 1 72 ? -0.383 1.717 -15.675 1.00 81.75 72 ASP A C 1
ATOM 584 O O . ASP A 1 72 ? -0.189 2.139 -14.537 1.00 81.75 72 ASP A O 1
ATOM 588 N N . VAL A 1 73 ? -1.438 2.134 -16.381 1.00 89.00 73 VAL A N 1
ATOM 589 C CA . VAL A 1 73 ? -2.438 3.081 -15.862 1.00 89.00 73 VAL A CA 1
ATOM 590 C C . VAL A 1 73 ? -3.167 2.525 -14.627 1.00 89.00 73 VAL A C 1
ATOM 592 O O . VAL A 1 73 ? -3.553 3.289 -13.741 1.00 89.00 73 VAL A O 1
ATOM 595 N N . LEU A 1 74 ? -3.357 1.202 -14.531 1.00 90.50 74 LEU A N 1
ATOM 596 C CA . LEU A 1 74 ? -4.158 0.597 -13.463 1.00 90.50 74 LEU A CA 1
ATOM 597 C C . LEU A 1 74 ? -3.493 0.717 -12.093 1.00 90.50 74 LEU A C 1
ATOM 599 O O . LEU A 1 74 ? -4.165 1.133 -11.149 1.00 90.50 74 LEU A 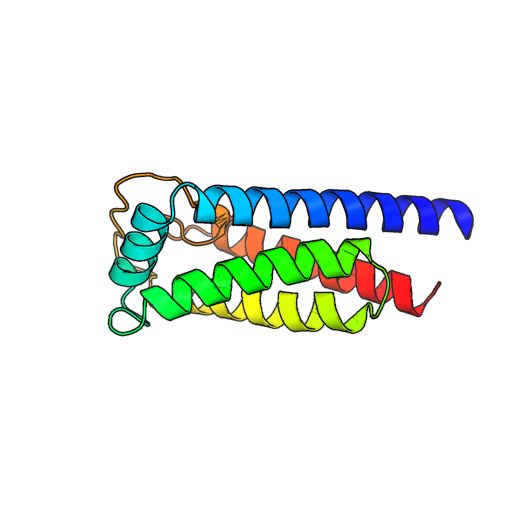O 1
ATOM 603 N N . TYR A 1 75 ? -2.196 0.405 -11.964 1.00 91.06 75 TYR A N 1
ATOM 604 C CA . TYR A 1 75 ? -1.528 0.551 -10.664 1.00 91.06 75 TYR A CA 1
ATOM 605 C C . TYR A 1 75 ? -1.529 2.016 -10.213 1.00 91.06 75 TYR A C 1
ATOM 607 O O . TYR A 1 75 ? -1.613 2.286 -9.015 1.00 91.06 75 TYR A O 1
ATOM 615 N N . LEU A 1 76 ? -1.472 2.964 -11.159 1.00 93.25 76 LEU A N 1
ATOM 616 C CA . LEU A 1 76 ? -1.476 4.387 -10.850 1.00 93.25 76 LEU A CA 1
ATOM 617 C C . LEU A 1 76 ? -2.851 4.833 -10.351 1.00 93.25 76 LEU A C 1
ATOM 619 O O . LEU A 1 76 ? -2.931 5.462 -9.300 1.00 93.25 76 LEU A O 1
ATOM 623 N N . LEU A 1 77 ? -3.932 4.494 -11.062 1.00 94.25 77 LEU A N 1
ATOM 624 C CA . LEU A 1 77 ? -5.296 4.853 -10.654 1.00 94.25 77 LEU A CA 1
ATOM 625 C C . LEU A 1 77 ? -5.657 4.245 -9.296 1.00 94.25 77 LEU A C 1
ATOM 627 O O . LEU A 1 77 ? -6.149 4.949 -8.411 1.00 94.25 77 LEU A O 1
ATOM 631 N N . ILE A 1 78 ? -5.376 2.953 -9.112 1.00 94.88 78 ILE A N 1
ATOM 632 C CA . ILE A 1 78 ? -5.656 2.243 -7.860 1.00 94.88 78 ILE A CA 1
ATOM 633 C C . ILE A 1 78 ? -4.786 2.807 -6.730 1.00 94.88 78 ILE A C 1
ATOM 635 O O . ILE A 1 78 ? -5.288 3.053 -5.634 1.00 94.88 78 ILE A O 1
ATOM 639 N N . GLY A 1 79 ? -3.505 3.064 -7.000 1.00 94.25 79 GLY A N 1
ATOM 640 C CA . GLY A 1 79 ? -2.584 3.677 -6.050 1.00 94.25 79 GLY A CA 1
ATOM 641 C C . GLY A 1 79 ? -3.016 5.076 -5.625 1.00 94.25 79 GLY A C 1
ATOM 642 O O . GLY A 1 79 ? -3.088 5.347 -4.429 1.00 94.25 79 GLY A O 1
ATOM 643 N N . MET A 1 80 ? -3.378 5.945 -6.573 1.00 94.69 80 MET A N 1
ATOM 644 C CA . MET A 1 80 ? -3.913 7.281 -6.287 1.00 94.69 80 MET A CA 1
ATOM 645 C C . MET A 1 80 ? -5.156 7.203 -5.405 1.00 94.69 80 MET A C 1
ATOM 647 O O . MET A 1 80 ? -5.219 7.890 -4.386 1.00 94.69 80 MET A O 1
ATOM 651 N N . LEU A 1 81 ? -6.113 6.339 -5.754 1.00 95.31 81 LEU A N 1
ATOM 652 C CA . LEU A 1 81 ? -7.327 6.140 -4.968 1.00 95.31 81 LEU A CA 1
ATOM 653 C C . LEU A 1 81 ? -7.002 5.676 -3.541 1.00 95.31 81 LEU A C 1
ATOM 655 O O . LEU A 1 81 ? -7.507 6.244 -2.574 1.00 95.31 81 LEU A O 1
ATOM 659 N N . LEU A 1 82 ? -6.136 4.672 -3.401 1.00 94.88 82 LEU A N 1
ATOM 660 C CA . LEU A 1 82 ? -5.750 4.116 -2.107 1.00 94.88 82 LEU A CA 1
ATOM 661 C C . LEU A 1 82 ? -5.034 5.153 -1.227 1.00 94.88 82 LEU A C 1
ATOM 663 O O . LEU A 1 82 ? -5.382 5.319 -0.057 1.00 94.88 82 LEU A O 1
ATOM 667 N N . HIS A 1 83 ? -4.051 5.862 -1.786 1.00 93.75 83 HIS A N 1
ATOM 668 C CA . HIS A 1 83 ? -3.303 6.899 -1.076 1.00 93.75 83 HIS A CA 1
ATOM 669 C C . HIS A 1 83 ? -4.192 8.079 -0.697 1.00 93.75 83 HIS A C 1
ATOM 671 O O . HIS A 1 83 ? -4.086 8.577 0.423 1.00 93.75 83 HIS A O 1
ATOM 677 N N . PHE A 1 84 ? -5.111 8.482 -1.577 1.00 92.12 84 PHE A N 1
ATOM 678 C CA . PHE A 1 84 ? -6.101 9.507 -1.267 1.00 92.12 84 PHE A CA 1
ATOM 679 C C . PHE A 1 84 ? -6.969 9.088 -0.079 1.00 92.12 84 PHE A C 1
ATOM 681 O O . PHE A 1 84 ? -7.086 9.846 0.879 1.00 92.12 84 PHE A O 1
ATOM 688 N N . ILE A 1 85 ? -7.489 7.854 -0.079 1.00 91.06 85 ILE A N 1
ATOM 689 C CA . ILE A 1 85 ? -8.272 7.329 1.044 1.00 91.06 85 ILE A CA 1
ATOM 690 C C . ILE A 1 85 ? -7.454 7.345 2.343 1.00 91.06 85 ILE A C 1
ATOM 692 O O . ILE A 1 85 ? -7.951 7.830 3.362 1.00 91.06 85 ILE A O 1
ATOM 696 N N . TYR A 1 86 ? -6.205 6.863 2.332 1.00 89.50 86 TYR A N 1
ATOM 697 C CA . TYR A 1 86 ? -5.364 6.871 3.535 1.00 89.50 86 TYR A CA 1
ATOM 698 C C . TYR A 1 86 ? -5.071 8.282 4.039 1.00 89.50 86 TYR A C 1
ATOM 700 O O . TYR A 1 86 ? -5.168 8.524 5.242 1.00 89.50 86 TYR A O 1
ATOM 708 N N . LEU A 1 87 ? -4.775 9.223 3.144 1.00 89.06 87 LEU A N 1
ATOM 709 C CA . LEU A 1 87 ? -4.570 10.622 3.508 1.00 89.06 87 LEU A CA 1
ATOM 710 C C . LEU A 1 87 ? -5.846 11.239 4.085 1.00 89.06 87 LEU A C 1
ATOM 712 O O . LEU A 1 87 ? -5.785 11.877 5.132 1.00 89.06 87 LEU A O 1
ATOM 716 N N . THR A 1 88 ? -7.012 11.001 3.481 1.00 87.00 88 THR A N 1
ATOM 717 C CA . THR A 1 88 ? -8.297 11.469 4.021 1.00 87.00 88 THR A CA 1
ATOM 718 C C . THR A 1 88 ? -8.560 10.893 5.414 1.00 87.00 88 THR A C 1
ATOM 720 O O . THR A 1 88 ? -8.936 11.636 6.319 1.00 87.00 88 THR A O 1
ATOM 723 N N . MET A 1 89 ? -8.312 9.596 5.627 1.00 84.12 89 MET A N 1
ATOM 724 C CA . MET A 1 89 ? -8.446 8.978 6.951 1.00 84.12 89 MET A CA 1
ATOM 725 C C . MET A 1 89 ? -7.494 9.605 7.973 1.00 84.12 89 MET A C 1
ATOM 727 O O . MET A 1 89 ? -7.911 9.869 9.097 1.00 84.12 89 MET A O 1
ATOM 731 N N . GLN A 1 90 ? -6.246 9.882 7.592 1.00 82.56 90 GLN A N 1
ATOM 732 C 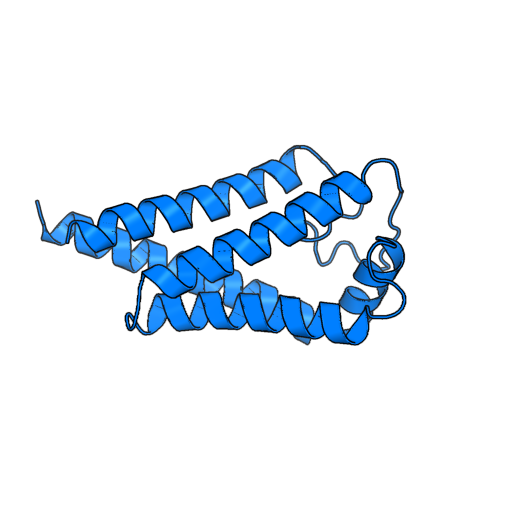CA . GLN A 1 90 ? -5.271 10.547 8.461 1.00 82.56 90 GLN A CA 1
ATOM 733 C C . GLN A 1 90 ? -5.672 11.996 8.769 1.00 82.56 90 GLN A C 1
ATOM 735 O O . GLN A 1 90 ? -5.548 12.424 9.908 1.00 82.56 90 GLN A O 1
ATOM 740 N N . VAL A 1 91 ? -6.214 12.748 7.811 1.00 81.94 91 VAL A N 1
ATOM 741 C CA . VAL A 1 91 ? -6.694 14.117 8.064 1.00 81.94 91 VAL A CA 1
ATOM 742 C C . VAL A 1 91 ? -7.888 14.111 9.023 1.00 81.94 91 VAL A C 1
ATOM 744 O O . VAL A 1 91 ? -7.890 14.866 9.992 1.00 81.94 91 VAL A O 1
ATOM 747 N N . ILE A 1 92 ? -8.873 13.229 8.813 1.00 77.12 92 ILE A N 1
ATOM 748 C CA . ILE A 1 92 ? -10.075 13.150 9.666 1.00 77.12 92 ILE A CA 1
ATOM 749 C C . ILE A 1 92 ? -9.761 12.567 11.055 1.00 77.12 92 ILE A C 1
ATOM 751 O O . ILE A 1 92 ? -10.384 12.942 12.049 1.00 77.12 92 ILE A O 1
ATOM 755 N N . GLY A 1 93 ? -8.802 11.643 11.138 1.00 70.56 93 GLY A N 1
ATOM 756 C CA . GLY A 1 93 ? -8.328 11.070 12.398 1.00 70.56 93 GLY A CA 1
ATOM 757 C C . GLY A 1 93 ? -7.411 12.001 13.197 1.00 70.56 93 GLY A C 1
ATOM 758 O O . GLY A 1 93 ? -7.097 11.695 14.347 1.00 70.56 93 GLY A O 1
ATOM 759 N N . SER A 1 94 ? -6.966 13.121 12.613 1.00 65.38 94 SER A N 1
ATOM 760 C CA . SER A 1 94 ? -6.013 14.037 13.245 1.00 65.38 94 SER A CA 1
ATOM 761 C C . SER A 1 94 ? -6.601 14.645 14.517 1.00 65.38 94 SER A C 1
ATOM 763 O O . SER A 1 94 ? -7.725 15.140 14.525 1.00 65.38 94 SER A O 1
ATOM 765 N N . GLY A 1 95 ? -5.851 14.561 15.618 1.00 58.19 95 GLY A N 1
ATOM 766 C CA . GLY A 1 95 ? -6.299 14.984 16.950 1.00 58.19 95 GLY A CA 1
ATOM 767 C C . GLY A 1 95 ? -7.012 13.906 17.777 1.00 58.19 95 GLY A C 1
ATOM 768 O O . GLY A 1 95 ? -7.308 14.156 18.944 1.00 58.19 95 GLY A O 1
ATOM 769 N N . LYS A 1 96 ? -7.251 12.703 17.235 1.00 61.06 96 LYS A N 1
ATOM 770 C CA . LYS A 1 96 ? -7.772 11.559 18.003 1.00 61.06 96 LYS A CA 1
ATOM 771 C C . LYS A 1 96 ? -6.639 10.595 18.350 1.00 61.06 96 LYS A C 1
ATOM 773 O O . LYS A 1 96 ? -5.887 10.172 17.474 1.00 61.06 96 LYS A O 1
ATOM 778 N N . SER A 1 97 ? -6.521 10.219 19.623 1.00 57.81 97 SER A N 1
ATOM 779 C CA . SER A 1 97 ? -5.686 9.088 20.029 1.00 57.81 97 SER A CA 1
ATOM 780 C C . SER A 1 97 ? -6.407 7.796 19.658 1.00 57.81 97 SER A C 1
ATOM 782 O O . SER A 1 97 ? -7.229 7.270 20.403 1.00 57.81 97 SER A O 1
ATOM 784 N N . VAL A 1 98 ? -6.109 7.289 18.469 1.00 58.75 98 VAL A N 1
ATOM 785 C CA . VAL A 1 98 ? -6.488 5.931 18.075 1.00 58.75 98 VAL A CA 1
ATOM 786 C C . VAL A 1 98 ? -5.674 5.013 18.984 1.00 58.75 98 VAL A C 1
ATOM 788 O O . VAL A 1 98 ? -4.463 5.197 19.099 1.00 58.75 98 VAL A O 1
ATOM 791 N N . ASN A 1 99 ? -6.286 4.078 19.701 1.00 54.12 99 ASN A N 1
ATOM 792 C CA . ASN A 1 99 ? -5.560 3.202 20.620 1.00 54.12 99 ASN A CA 1
ATOM 793 C C . ASN A 1 99 ? -5.591 1.777 20.072 1.00 54.12 99 ASN A C 1
ATOM 795 O O . ASN A 1 99 ? -6.139 0.889 20.729 1.00 54.12 99 ASN A O 1
ATOM 799 N N . PRO A 1 100 ? -4.990 1.526 18.889 1.00 53.22 100 PRO A N 1
ATOM 800 C CA . PRO A 1 100 ? -4.980 0.184 18.367 1.00 53.22 100 PRO A CA 1
ATOM 801 C C . PRO A 1 100 ? -4.158 -0.665 19.337 1.00 53.22 100 PRO A C 1
ATOM 803 O O . PRO A 1 100 ? -3.055 -0.293 19.748 1.00 53.22 100 PRO A O 1
ATOM 806 N N . SER A 1 101 ? -4.702 -1.827 19.690 1.00 51.00 101 SER A N 1
ATOM 807 C CA . SER A 1 101 ? -4.053 -2.844 20.535 1.00 51.00 101 SER A CA 1
ATOM 808 C C . SER A 1 101 ? -2.663 -3.273 20.033 1.00 51.00 101 SER A C 1
ATOM 810 O O . SER A 1 101 ? -1.914 -3.914 20.764 1.00 51.00 101 SER A O 1
ATOM 812 N N . CYS A 1 102 ? -2.289 -2.884 18.811 1.00 55.84 102 CYS A N 1
ATOM 813 C CA . CYS A 1 102 ? -0.950 -3.003 18.266 1.00 55.84 102 CYS A CA 1
ATOM 814 C C . CYS A 1 102 ? -0.600 -1.791 17.377 1.00 55.84 102 CYS A C 1
ATOM 816 O O . CYS A 1 102 ? -1.403 -1.400 16.531 1.00 55.84 102 CYS A O 1
ATOM 818 N N . ASN A 1 103 ? 0.638 -1.279 17.445 1.00 60.34 103 ASN A N 1
ATOM 819 C CA . ASN A 1 103 ? 1.247 -0.363 16.452 1.00 60.34 103 ASN A CA 1
ATOM 820 C C . ASN A 1 103 ? 1.489 -1.050 15.079 1.00 60.34 103 ASN A C 1
ATOM 822 O O . ASN A 1 103 ? 2.445 -0.789 14.356 1.00 60.34 103 ASN A O 1
ATOM 826 N N . CYS A 1 104 ? 0.619 -1.978 14.697 1.00 62.81 104 CYS A N 1
ATOM 827 C CA . CYS A 1 104 ? 0.842 -2.917 13.609 1.00 62.81 104 CYS A CA 1
ATOM 828 C C . CYS A 1 104 ? 0.728 -2.271 12.219 1.00 62.81 104 CYS A C 1
ATOM 830 O O . CYS A 1 104 ? 1.212 -2.859 11.257 1.00 62.81 104 CYS A O 1
ATOM 832 N N . PHE A 1 105 ? 0.132 -1.077 12.080 1.00 71.31 105 PHE A N 1
ATOM 833 C CA . PHE A 1 105 ? -0.194 -0.461 10.780 1.00 71.31 105 PHE A CA 1
ATOM 834 C C . PHE A 1 105 ? 0.329 0.974 10.606 1.00 71.31 105 PHE A C 1
ATOM 836 O O . PHE A 1 105 ? -0.249 1.741 9.838 1.00 71.31 105 PHE A O 1
ATOM 843 N N . GLU A 1 106 ? 1.446 1.317 11.259 1.00 63.41 106 GLU A N 1
ATOM 844 C CA . GLU A 1 106 ? 2.042 2.670 11.340 1.00 63.41 106 GLU A CA 1
ATOM 845 C C . GLU A 1 106 ? 2.132 3.471 10.029 1.00 63.41 106 GLU A C 1
ATOM 847 O O . GLU A 1 106 ? 2.110 4.697 10.056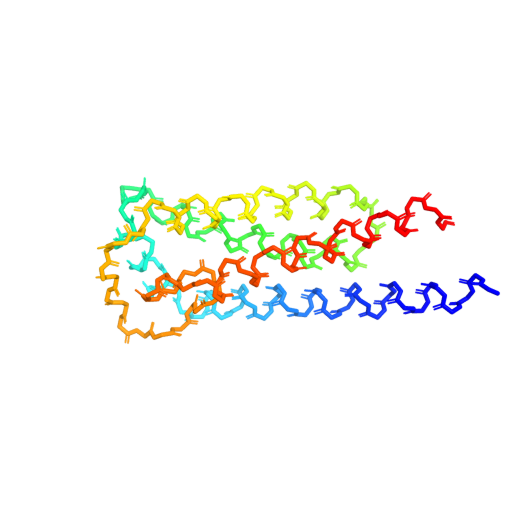 1.00 63.41 106 GLU A O 1
ATOM 852 N N . HIS A 1 107 ? 2.238 2.818 8.872 1.00 68.38 107 HIS A N 1
ATOM 853 C CA . HIS A 1 107 ? 2.342 3.522 7.591 1.00 68.38 107 HIS A CA 1
ATOM 854 C C . HIS A 1 107 ? 0.985 3.900 6.998 1.00 68.38 107 HIS A C 1
ATOM 856 O O . HIS A 1 107 ? 0.864 4.959 6.391 1.00 68.38 107 HIS A O 1
ATOM 862 N N . SER A 1 108 ? -0.031 3.050 7.162 1.00 68.12 108 SER A N 1
ATOM 863 C CA . SER A 1 108 ? -1.364 3.263 6.583 1.00 68.12 108 SER A CA 1
ATOM 864 C C . SER A 1 108 ? -2.302 3.955 7.570 1.00 68.12 108 SER A C 1
ATOM 866 O O . SER A 1 108 ? -2.973 4.916 7.209 1.00 68.12 108 SER A O 1
ATOM 868 N N . LEU A 1 109 ? -2.325 3.478 8.817 1.00 68.44 109 LEU A N 1
ATOM 869 C CA . LEU A 1 109 ? -3.210 3.934 9.890 1.00 68.44 109 LEU A CA 1
ATOM 870 C C . LEU A 1 109 ? -2.408 4.002 11.201 1.00 68.44 109 LEU A C 1
ATOM 872 O O . LEU A 1 109 ? -2.507 3.100 12.036 1.00 68.44 109 LEU A O 1
ATOM 876 N N . PRO A 1 110 ? -1.543 5.015 11.369 1.00 64.94 110 PRO A N 1
ATOM 877 C CA . PRO A 1 110 ? -0.767 5.176 12.592 1.00 64.94 110 PRO A CA 1
ATOM 878 C C . PRO A 1 110 ? -1.650 5.470 13.808 1.00 64.94 110 PRO A C 1
ATOM 880 O O . PRO A 1 110 ? -2.717 6.071 13.698 1.00 64.94 110 PRO A O 1
ATOM 883 N N . LYS A 1 111 ? -1.146 5.094 14.987 1.00 61.47 111 LYS A N 1
ATOM 884 C CA . LYS A 1 111 ? -1.721 5.424 16.298 1.00 61.47 111 LYS A CA 1
ATOM 885 C C . LYS A 1 111 ? -1.730 6.932 16.566 1.00 61.47 111 LYS A C 1
ATOM 887 O O . LYS A 1 111 ? -2.716 7.487 17.036 1.00 61.47 111 LYS A O 1
ATOM 892 N N . THR A 1 112 ? -0.622 7.592 16.244 1.00 65.75 112 THR A N 1
ATOM 893 C CA . THR A 1 112 ? -0.479 9.046 16.273 1.00 65.75 112 THR A CA 1
ATOM 894 C C . THR A 1 112 ? -0.159 9.521 14.867 1.00 65.75 112 THR A C 1
ATOM 896 O O . THR A 1 112 ? 0.847 9.127 14.270 1.00 65.75 112 THR A O 1
ATOM 899 N N . ILE A 1 113 ? -1.032 10.355 14.309 1.00 67.94 113 ILE A N 1
ATOM 900 C CA . ILE A 1 113 ? -0.797 10.930 12.987 1.00 67.94 113 ILE A CA 1
ATOM 901 C C . ILE A 1 113 ? 0.402 11.863 13.099 1.00 67.94 113 ILE A C 1
ATOM 903 O O . ILE A 1 113 ? 0.368 12.889 13.771 1.00 67.94 113 ILE A O 1
ATOM 907 N N . SER A 1 114 ? 1.492 11.446 12.468 1.00 71.44 114 SER A N 1
ATOM 908 C CA . SER A 1 114 ? 2.744 12.188 12.411 1.00 71.44 114 SER A CA 1
ATOM 909 C C . SER A 1 114 ? 3.000 12.627 10.977 1.00 71.44 114 SER A C 1
ATOM 911 O O . SER A 1 114 ? 2.634 11.923 10.031 1.00 71.44 114 SER A O 1
ATOM 913 N N . LEU A 1 115 ? 3.710 13.744 10.804 1.00 73.88 115 LEU A N 1
ATOM 914 C CA . LEU A 1 115 ? 4.203 14.190 9.494 1.00 73.88 115 LEU A CA 1
ATOM 915 C C . LEU A 1 115 ? 4.920 13.061 8.736 1.00 73.88 115 LEU A C 1
ATOM 917 O O . LEU A 1 115 ? 4.780 12.942 7.524 1.00 73.88 115 LEU A O 1
ATOM 921 N N . LYS A 1 116 ? 5.611 12.169 9.458 1.00 77.38 116 LYS A N 1
ATOM 922 C CA . LYS A 1 116 ? 6.272 10.986 8.895 1.00 77.38 116 LYS A CA 1
ATOM 923 C C . LYS A 1 116 ? 5.299 10.046 8.174 1.00 77.38 116 LYS A C 1
ATOM 925 O O . LYS A 1 116 ? 5.616 9.571 7.090 1.00 77.38 116 LYS A O 1
ATOM 930 N N . SER A 1 117 ? 4.128 9.774 8.749 1.00 78.88 117 SER A N 1
ATOM 931 C CA . SER A 1 117 ? 3.134 8.877 8.135 1.00 78.88 117 SER A CA 1
ATOM 932 C C . SER A 1 117 ? 2.539 9.445 6.844 1.00 78.88 117 SER A C 1
ATOM 934 O O . SER A 1 117 ? 2.430 8.723 5.855 1.00 78.88 117 SER A O 1
ATOM 936 N N . ILE A 1 118 ? 2.268 10.753 6.823 1.00 82.50 118 ILE A N 1
ATOM 937 C CA . ILE A 1 118 ? 1.800 11.478 5.636 1.00 82.50 118 ILE A CA 1
ATOM 938 C C . ILE A 1 118 ? 2.891 11.476 4.558 1.00 82.50 118 ILE A C 1
ATOM 940 O O . ILE A 1 118 ? 2.622 11.148 3.404 1.00 82.50 118 ILE A O 1
ATOM 944 N N . LEU A 1 119 ? 4.143 11.764 4.936 1.00 86.62 119 LEU A N 1
ATOM 945 C CA . LEU A 1 119 ? 5.282 11.747 4.015 1.00 86.62 119 LEU A CA 1
ATOM 946 C C . LEU A 1 119 ? 5.473 10.383 3.349 1.00 86.62 119 LEU A C 1
ATOM 948 O O . LEU A 1 119 ? 5.749 10.333 2.157 1.00 86.62 119 LEU A O 1
ATOM 952 N N . ILE A 1 120 ? 5.286 9.277 4.073 1.00 87.62 120 ILE A N 1
ATOM 953 C CA . ILE A 1 120 ? 5.396 7.932 3.488 1.00 87.62 120 ILE A CA 1
ATOM 954 C C . ILE A 1 120 ? 4.332 7.714 2.405 1.00 87.62 120 ILE A C 1
ATOM 956 O O . ILE A 1 120 ? 4.656 7.191 1.342 1.00 87.62 120 ILE A O 1
ATOM 960 N N . GLN A 1 121 ? 3.087 8.146 2.636 1.00 89.69 121 GLN A N 1
ATOM 961 C CA . GLN A 1 121 ? 2.022 8.056 1.627 1.00 89.69 121 GLN A CA 1
ATOM 962 C C . GLN A 1 121 ? 2.366 8.877 0.376 1.00 89.69 121 GLN A C 1
ATOM 964 O O . GLN A 1 121 ? 2.212 8.389 -0.742 1.00 89.69 121 GLN A O 1
ATOM 969 N N . LEU A 1 122 ? 2.897 10.089 0.559 1.00 90.69 122 LEU A N 1
ATOM 970 C CA . LEU A 1 122 ? 3.325 10.954 -0.544 1.00 90.69 122 LEU A CA 1
ATOM 971 C C . LEU A 1 122 ? 4.523 10.380 -1.313 1.00 90.69 122 LEU A C 1
ATOM 973 O O . LEU A 1 122 ? 4.544 10.441 -2.539 1.00 90.69 122 LEU A O 1
ATOM 977 N N . ILE A 1 123 ? 5.496 9.791 -0.616 1.00 93.00 123 ILE A N 1
ATOM 978 C CA . ILE A 1 123 ? 6.670 9.156 -1.229 1.00 93.00 123 ILE A CA 1
ATOM 979 C C . ILE A 1 123 ? 6.254 7.950 -2.077 1.00 93.00 123 ILE A C 1
ATOM 981 O O . ILE A 1 123 ? 6.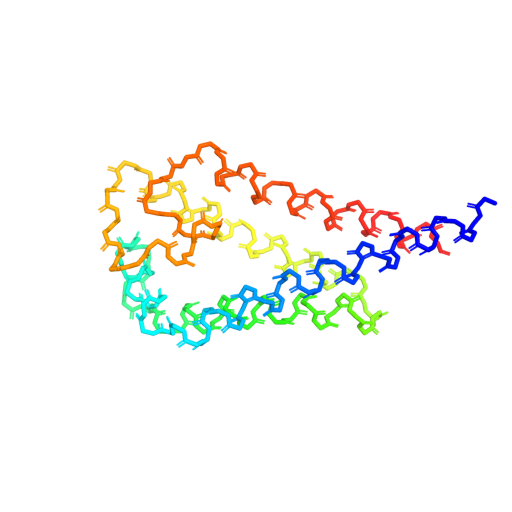709 7.810 -3.211 1.00 93.00 123 ILE A O 1
ATOM 985 N N . LEU A 1 124 ? 5.374 7.089 -1.561 1.00 93.00 124 LEU A N 1
ATOM 986 C CA . LEU A 1 124 ? 4.866 5.941 -2.318 1.00 93.00 124 LEU A CA 1
ATOM 987 C C . LEU A 1 124 ? 4.112 6.391 -3.572 1.00 93.00 124 LEU A C 1
ATOM 989 O O . LEU A 1 124 ? 4.345 5.860 -4.657 1.00 93.00 124 LEU A O 1
ATOM 993 N N . LEU A 1 125 ? 3.277 7.423 -3.439 1.00 93.38 125 LEU A N 1
ATOM 994 C CA . LEU A 1 125 ? 2.566 8.010 -4.566 1.00 93.38 125 LEU A CA 1
ATOM 995 C C . LEU A 1 125 ? 3.531 8.591 -5.612 1.00 93.38 125 LEU A C 1
ATOM 997 O O . LEU A 1 125 ? 3.363 8.353 -6.807 1.00 93.38 125 LEU A O 1
ATOM 1001 N N . PHE A 1 126 ? 4.570 9.299 -5.168 1.00 93.94 126 PHE A N 1
ATOM 1002 C CA . PHE A 1 126 ? 5.615 9.830 -6.040 1.00 93.94 126 PHE A CA 1
ATOM 1003 C C . PHE A 1 126 ? 6.329 8.722 -6.823 1.00 93.94 126 PHE A C 1
ATOM 1005 O O . PHE A 1 126 ? 6.547 8.868 -8.029 1.00 93.94 126 PHE A O 1
ATOM 1012 N N . PHE A 1 127 ? 6.645 7.594 -6.181 1.00 93.81 127 PHE A N 1
ATOM 1013 C CA . PHE A 1 127 ? 7.251 6.456 -6.870 1.00 93.81 127 PHE A CA 1
ATOM 1014 C C . PHE A 1 127 ? 6.319 5.846 -7.920 1.00 93.81 127 PHE A C 1
ATOM 1016 O O . PHE A 1 127 ? 6.779 5.560 -9.024 1.00 93.81 127 PHE A O 1
ATOM 1023 N N . LEU A 1 128 ? 5.021 5.702 -7.629 1.00 93.06 128 LEU A N 1
ATOM 1024 C CA . LEU A 1 128 ? 4.045 5.212 -8.612 1.00 93.06 128 LEU A CA 1
ATOM 1025 C C . LEU A 1 128 ? 3.936 6.148 -9.826 1.00 93.06 128 LEU A C 1
ATOM 1027 O O . LEU A 1 128 ? 3.948 5.677 -10.964 1.00 93.06 128 LEU A O 1
ATOM 1031 N N . ILE A 1 129 ? 3.877 7.465 -9.597 1.00 93.38 129 ILE A N 1
ATOM 1032 C CA . ILE A 1 129 ? 3.836 8.475 -10.668 1.00 93.38 129 ILE A CA 1
ATOM 1033 C C . ILE A 1 129 ? 5.115 8.425 -11.506 1.00 93.38 129 ILE A C 1
ATOM 1035 O O . ILE A 1 129 ? 5.047 8.420 -12.733 1.00 93.38 129 ILE A O 1
ATOM 1039 N N . THR A 1 130 ? 6.278 8.360 -10.858 1.00 91.56 130 THR A N 1
ATOM 1040 C CA . THR A 1 130 ? 7.578 8.298 -11.543 1.00 91.56 130 THR A CA 1
ATOM 1041 C C . THR A 1 130 ? 7.672 7.057 -12.424 1.00 91.56 130 THR A C 1
ATOM 1043 O O . THR A 1 130 ? 8.065 7.142 -13.584 1.00 91.56 130 THR A O 1
ATOM 1046 N N . LEU A 1 131 ? 7.254 5.909 -11.899 1.00 91.50 131 LEU A N 1
ATOM 1047 C CA . LEU A 1 131 ? 7.289 4.629 -12.596 1.00 91.50 131 LEU A CA 1
ATOM 1048 C C . LEU A 1 131 ? 6.325 4.597 -13.791 1.00 91.50 131 LEU A C 1
ATOM 1050 O O . LEU A 1 131 ? 6.693 4.082 -14.841 1.00 91.50 131 LEU A O 1
ATOM 1054 N N . TYR A 1 132 ? 5.156 5.234 -13.677 1.00 91.56 132 TYR A N 1
ATOM 1055 C CA . TYR A 1 132 ? 4.255 5.480 -14.812 1.00 91.56 132 TYR A CA 1
ATOM 1056 C C . TYR A 1 132 ? 4.842 6.434 -15.853 1.00 91.56 132 TYR A C 1
ATOM 1058 O O . TYR A 1 132 ? 4.786 6.166 -17.049 1.00 91.56 132 TYR A O 1
ATOM 1066 N N . GLY A 1 133 ? 5.466 7.528 -15.416 1.00 89.12 133 GLY A N 1
ATOM 1067 C CA . GLY A 1 133 ? 6.141 8.453 -16.326 1.00 89.12 133 GLY A CA 1
ATOM 1068 C C . GLY A 1 133 ? 7.274 7.788 -17.111 1.00 89.12 133 GLY A C 1
ATOM 1069 O O . GLY A 1 133 ? 7.468 8.105 -18.283 1.00 89.12 133 GLY A O 1
ATOM 1070 N N . ILE A 1 134 ? 7.998 6.857 -16.482 1.00 87.31 134 ILE A N 1
ATOM 1071 C CA . ILE A 1 134 ? 9.022 6.039 -17.140 1.00 87.31 134 ILE A CA 1
ATOM 1072 C C . ILE A 1 134 ? 8.377 5.052 -18.119 1.00 87.31 134 ILE A C 1
ATOM 1074 O O . ILE A 1 134 ? 8.861 4.929 -19.238 1.00 87.31 134 ILE A O 1
ATOM 1078 N N . SER A 1 135 ? 7.282 4.390 -17.738 1.00 85.12 135 SER A N 1
ATOM 1079 C CA . SER A 1 135 ? 6.675 3.340 -18.561 1.00 85.12 135 SER A CA 1
ATOM 1080 C C . SER A 1 135 ? 5.974 3.847 -19.824 1.00 85.12 135 SER A C 1
ATOM 1082 O O . SER A 1 135 ? 5.948 3.132 -20.812 1.00 85.12 135 SER A O 1
ATOM 1084 N N . ILE A 1 136 ? 5.468 5.086 -19.840 1.00 84.88 136 ILE A N 1
ATOM 1085 C CA . ILE A 1 136 ? 4.938 5.714 -21.069 1.00 84.88 136 ILE A CA 1
ATOM 1086 C C . ILE A 1 136 ? 6.061 6.104 -22.047 1.00 84.88 136 ILE A C 1
ATOM 1088 O O . ILE A 1 136 ? 5.812 6.303 -23.235 1.00 84.88 136 ILE A O 1
ATOM 1092 N N . ARG A 1 137 ? 7.283 6.311 -21.544 1.00 74.69 137 ARG A N 1
ATOM 1093 C CA . ARG A 1 137 ? 8.428 6.788 -22.338 1.00 74.69 137 ARG A CA 1
ATOM 1094 C C . ARG A 1 137 ? 9.342 5.667 -22.840 1.00 74.69 137 ARG A C 1
ATOM 1096 O O . ARG A 1 137 ? 10.201 5.962 -23.669 1.00 74.69 137 ARG A O 1
ATOM 1103 N N . LEU A 1 138 ? 9.201 4.457 -22.300 1.00 64.25 138 LEU A N 1
ATOM 1104 C CA . LEU A 1 138 ? 9.863 3.227 -22.752 1.00 64.25 138 LEU A CA 1
ATOM 1105 C C . LEU A 1 138 ? 9.014 2.555 -23.833 1.00 64.25 138 LEU A C 1
ATOM 1107 O O . LEU A 1 138 ? 9.626 2.038 -24.790 1.00 64.25 138 LEU A O 1
#

Foldseek 3Di:
DPPVLVVVLLVLLQVLLCVLLVLLVLCVVVVVLQLLLQLLLVPQVVCSNVVSVVLSVLSNQLSVCSPVVPDLVSNLVSLVVSLVVQVVSLVSSAPPQRDRPDCSNCQRRGSHSDPVNNVSSVVSSVSSVVSSVSVVVD